Protein AF-A0A414TB40-F1 (afdb_monomer)

Mean predicted aligned error: 12.96 Å

Secondary structure (DSSP, 8-state):
-PPPPPPPPTTS--------GGG--S--SGGGG-HHHHHHHHHSPPPTT---TT---TTSPPPPHHHHHHHHHHHH---SHHHHHHS-HHHHHHHHHHHHHTT--HHHHHHHH---HHHHHH-

Organism: NCBI:txid165179

Foldseek 3Di:
DDDDDDDQDPVNDDDDDCADPPRHHPDPDPCCPDPVVVVCVVPPDDDPPDDDDPPDDPVLPADDLVRLQVLCCVQPVDRAQVSLVPDDPVSNLVSLVVNVVSVHQLVSCCHGNVDHSVVSVVD

Nearest PDB structures (foldseek):
  8ufq-assembly2_D  TM=3.716E-01  e=6.292E+00  Homo sapiens
  8ufq-assembly1_A  TM=3.931E-01  e=9.001E+00  Homo sapiens

Solvent-accessible surface area (backbone atoms only — not comparable to full-atom values): 7939 Å² total; per-residue (Å²): 133,82,88,74,84,82,79,80,58,93,82,75,68,75,91,77,75,92,55,37,79,94,73,35,78,74,60,91,50,83,67,57,74,34,67,65,56,47,51,45,70,73,69,53,80,78,64,92,83,65,81,53,87,94,61,69,69,76,87,68,63,66,58,50,73,67,57,52,50,50,51,47,26,72,77,67,70,39,91,47,28,70,60,46,60,71,45,56,70,66,61,50,49,54,53,52,52,53,42,47,75,50,53,46,50,52,70,58,48,22,70,56,38,63,48,56,47,72,58,63,70,76,107

Sequence (123 aa):
MARQSRQPSGTGIYHVMMRGINHQNIFEEHEDYSYNKLNDLVNIPLSDDVACLDIEDTSKGRPSDNQVMLLIKEKTGVMNSSAFQQLPKETKRSVLIELKGMRASFRQLERLTGIGKSMIFRM

Structure (mmCIF, N/CA/C/O backbone):
data_AF-A0A414TB40-F1
#
_entry.id   AF-A0A414TB40-F1
#
loop_
_atom_site.group_PDB
_atom_site.id
_atom_site.type_symbol
_atom_site.label_atom_id
_atom_site.label_alt_id
_atom_site.label_comp_id
_atom_site.label_asym_id
_atom_site.label_entity_id
_atom_site.label_seq_id
_atom_site.pdbx_PDB_ins_code
_atom_site.Cartn_x
_atom_site.Cartn_y
_atom_site.Cartn_z
_atom_site.occupancy
_atom_site.B_iso_or_equiv
_atom_site.auth_seq_id
_atom_site.auth_comp_id
_atom_site.auth_asym_id
_atom_site.auth_atom_id
_atom_site.pdbx_PDB_model_num
ATOM 1 N N . MET A 1 1 ? 18.818 6.210 1.756 1.00 51.25 1 MET A N 1
ATOM 2 C CA . MET A 1 1 ? 19.532 6.717 0.563 1.00 51.25 1 MET A CA 1
ATOM 3 C C . MET A 1 1 ? 18.620 6.594 -0.646 1.00 51.25 1 MET A C 1
ATOM 5 O O . MET A 1 1 ? 17.926 5.588 -0.750 1.00 51.25 1 MET A O 1
ATOM 9 N N . ALA A 1 2 ? 18.576 7.610 -1.510 1.00 62.12 2 ALA A N 1
ATOM 10 C CA . ALA A 1 2 ? 17.813 7.546 -2.756 1.00 62.12 2 ALA A CA 1
ATOM 11 C C . ALA A 1 2 ? 18.437 6.506 -3.702 1.00 62.12 2 ALA A C 1
ATOM 13 O O . ALA A 1 2 ? 19.660 6.365 -3.741 1.00 62.12 2 ALA A O 1
ATOM 14 N N . ARG A 1 3 ? 17.610 5.761 -4.447 1.00 69.56 3 ARG A N 1
ATOM 15 C CA . ARG A 1 3 ? 18.116 4.854 -5.486 1.00 69.56 3 ARG A CA 1
ATOM 16 C C . ARG A 1 3 ? 18.786 5.686 -6.580 1.00 69.56 3 ARG A C 1
ATOM 18 O O . ARG A 1 3 ? 18.148 6.567 -7.144 1.00 69.56 3 ARG A O 1
ATOM 25 N N . GLN A 1 4 ? 20.046 5.386 -6.879 1.00 79.88 4 GLN A N 1
ATOM 26 C CA . GLN A 1 4 ? 20.722 5.892 -8.071 1.00 79.88 4 GLN A CA 1
ATOM 27 C C . GLN A 1 4 ? 20.527 4.923 -9.239 1.00 79.88 4 GLN A C 1
ATOM 29 O O . GLN A 1 4 ? 20.297 3.726 -9.032 1.00 79.88 4 GLN A O 1
ATOM 34 N N . SER A 1 5 ? 20.607 5.453 -10.460 1.00 81.06 5 SER A N 1
ATOM 35 C CA . SER A 1 5 ? 20.584 4.633 -11.671 1.00 81.06 5 SER A CA 1
ATOM 36 C C . SER A 1 5 ? 21.746 3.637 -11.666 1.00 81.06 5 SER A C 1
ATOM 38 O O . SER A 1 5 ? 22.835 3.940 -11.171 1.00 81.06 5 SER A O 1
ATOM 40 N N . ARG A 1 6 ? 21.518 2.439 -12.209 1.00 81.38 6 ARG A N 1
ATOM 41 C CA . ARG A 1 6 ? 22.581 1.442 -12.367 1.00 81.38 6 ARG A CA 1
ATOM 42 C C . ARG A 1 6 ? 23.526 1.895 -13.478 1.00 81.38 6 ARG A C 1
ATOM 44 O O . ARG A 1 6 ? 23.069 2.309 -14.538 1.00 81.38 6 ARG A O 1
ATOM 51 N N . GLN A 1 7 ? 24.828 1.786 -13.233 1.00 82.44 7 GLN A N 1
ATOM 52 C CA . GLN A 1 7 ? 25.837 2.026 -14.262 1.00 82.44 7 GLN A CA 1
ATOM 53 C C . GLN A 1 7 ? 25.820 0.865 -15.271 1.00 82.44 7 GLN A C 1
ATOM 55 O O . GLN A 1 7 ? 25.754 -0.293 -14.841 1.00 82.44 7 GLN A O 1
ATOM 60 N N . PRO A 1 8 ? 25.847 1.140 -16.586 1.00 78.12 8 PRO A N 1
ATOM 61 C CA . PRO A 1 8 ? 25.925 0.093 -17.597 1.00 78.12 8 PRO A CA 1
ATOM 62 C C . PRO A 1 8 ? 27.259 -0.658 -17.496 1.00 78.12 8 PRO A C 1
ATOM 64 O O . PRO A 1 8 ? 28.280 -0.098 -17.093 1.00 78.12 8 PRO A O 1
ATOM 67 N N . SER A 1 9 ? 27.253 -1.941 -17.859 1.00 82.50 9 SER A N 1
ATOM 68 C CA . SER A 1 9 ? 28.474 -2.750 -17.877 1.00 82.50 9 SER A CA 1
ATOM 69 C C . SER A 1 9 ? 29.395 -2.300 -19.011 1.00 82.50 9 SER A C 1
ATOM 71 O O . SER A 1 9 ? 28.966 -2.232 -20.162 1.00 82.50 9 SER A O 1
ATOM 73 N N . GLY A 1 10 ? 30.676 -2.065 -18.708 1.00 83.69 10 GLY A N 1
ATOM 74 C CA . GLY A 1 10 ? 31.684 -1.701 -19.711 1.00 83.69 10 GLY A CA 1
ATOM 75 C C . GLY A 1 10 ? 31.972 -2.803 -20.739 1.00 83.69 10 GLY A C 1
ATOM 76 O O . GLY A 1 10 ? 32.513 -2.514 -21.799 1.00 83.69 10 GLY A O 1
ATOM 77 N N . THR A 1 11 ? 31.591 -4.054 -20.455 1.00 84.44 11 THR A N 1
ATOM 78 C CA . THR A 1 11 ? 31.753 -5.187 -21.384 1.00 84.44 11 THR A CA 1
ATOM 79 C C . THR A 1 11 ? 30.556 -5.385 -22.313 1.00 84.44 11 THR A C 1
ATOM 81 O O . THR A 1 11 ? 30.619 -6.220 -23.208 1.00 84.44 11 THR A O 1
ATOM 84 N N . GLY A 1 12 ? 29.436 -4.690 -22.078 1.00 74.38 12 GLY A N 1
ATOM 85 C CA . GLY A 1 12 ? 28.172 -4.937 -22.781 1.00 74.38 12 GLY A CA 1
ATOM 86 C C . GLY A 1 12 ? 27.481 -6.260 -22.415 1.00 74.38 12 GLY A C 1
ATOM 87 O O . GLY A 1 12 ? 26.389 -6.528 -22.908 1.00 74.38 12 GLY A O 1
ATOM 88 N N . ILE A 1 13 ? 28.074 -7.076 -21.533 1.00 69.94 13 ILE A N 1
ATOM 89 C CA . ILE A 1 13 ? 27.477 -8.322 -21.038 1.00 69.94 13 ILE A CA 1
ATOM 90 C C . ILE A 1 13 ? 26.601 -7.996 -19.826 1.00 69.94 13 ILE A C 1
ATOM 92 O O . ILE A 1 13 ? 27.076 -7.439 -18.833 1.00 69.94 13 ILE A O 1
ATOM 96 N N . TYR A 1 14 ? 25.324 -8.370 -19.902 1.00 70.62 14 TYR A N 1
ATOM 97 C CA . TYR A 1 14 ? 24.345 -8.193 -18.833 1.00 70.62 14 TYR A CA 1
ATOM 98 C C . TYR A 1 14 ? 23.998 -9.546 -18.211 1.00 70.62 14 TYR A C 1
ATOM 100 O O . TYR A 1 14 ? 23.645 -10.491 -18.913 1.00 70.62 14 TYR A O 1
ATOM 108 N N . HIS A 1 15 ? 24.046 -9.638 -16.880 1.00 63.91 15 HIS A N 1
ATOM 109 C CA . HIS A 1 15 ? 23.499 -10.790 -16.166 1.00 63.91 15 HIS A CA 1
ATOM 110 C C . HIS A 1 15 ? 21.975 -10.667 -16.107 1.00 63.91 15 HIS A C 1
ATOM 112 O O . HIS A 1 15 ? 21.426 -9.971 -15.250 1.00 63.91 15 HIS A O 1
ATOM 118 N N . VAL A 1 16 ? 21.290 -11.335 -17.031 1.00 68.31 16 VAL A N 1
ATOM 119 C CA . VAL A 1 16 ? 19.837 -11.499 -16.976 1.00 68.31 16 VAL A CA 1
ATOM 120 C C . VAL A 1 16 ? 19.540 -12.676 -16.055 1.00 68.31 16 VAL A C 1
ATOM 122 O O . VAL A 1 16 ? 19.946 -13.806 -16.313 1.00 68.31 16 VAL A O 1
ATOM 125 N N . MET A 1 17 ? 18.861 -12.412 -14.941 1.00 67.00 17 MET A N 1
ATOM 126 C CA . MET A 1 17 ? 18.352 -13.482 -14.089 1.00 67.00 17 MET A CA 1
ATOM 127 C C . MET A 1 17 ? 17.068 -14.013 -14.721 1.00 67.00 17 MET A C 1
ATOM 129 O O . MET A 1 17 ? 16.063 -13.308 -14.740 1.00 67.00 17 MET A O 1
ATOM 133 N N . MET A 1 18 ? 17.089 -15.255 -15.194 1.00 67.75 18 MET A N 1
ATOM 134 C CA . MET A 1 18 ? 15.919 -15.944 -15.751 1.00 67.75 18 MET A CA 1
ATOM 135 C C . MET A 1 18 ? 15.013 -16.468 -14.622 1.00 67.75 18 MET A C 1
ATOM 137 O O . MET A 1 18 ? 14.801 -17.668 -14.492 1.00 67.75 18 MET A O 1
ATOM 141 N N . ARG A 1 19 ? 14.552 -15.580 -13.730 1.00 75.50 19 ARG A N 1
ATOM 142 C CA . ARG A 1 19 ? 13.662 -15.926 -12.607 1.00 75.50 19 ARG A CA 1
ATOM 143 C C . ARG A 1 19 ? 12.621 -14.840 -12.372 1.00 75.50 19 ARG A C 1
ATOM 145 O O . ARG A 1 19 ? 12.956 -13.654 -12.362 1.00 75.50 19 ARG A O 1
ATOM 152 N N . GLY A 1 20 ? 11.381 -15.258 -12.156 1.00 73.75 20 GLY A N 1
ATOM 153 C CA . GLY A 1 20 ? 10.249 -14.381 -11.909 1.00 73.75 20 GLY A CA 1
ATOM 154 C C . GLY A 1 20 ? 10.258 -13.816 -10.494 1.00 73.75 20 GLY A C 1
ATOM 155 O O . GLY A 1 20 ? 11.161 -14.066 -9.680 1.00 73.75 20 GLY A O 1
ATOM 156 N N . ILE A 1 21 ? 9.214 -13.051 -10.179 1.00 77.00 21 ILE A N 1
ATOM 157 C CA . ILE A 1 21 ? 8.966 -12.594 -8.813 1.00 77.00 21 ILE A CA 1
ATOM 158 C C . ILE A 1 21 ? 8.903 -13.804 -7.866 1.00 77.00 21 ILE A C 1
ATOM 160 O O . ILE A 1 21 ? 8.402 -14.865 -8.224 1.00 77.00 21 ILE A O 1
ATOM 164 N N . ASN A 1 22 ? 9.472 -13.676 -6.664 1.00 78.50 22 ASN A N 1
ATOM 165 C CA . ASN A 1 22 ? 9.527 -14.761 -5.673 1.00 78.50 22 ASN A CA 1
ATOM 166 C C . ASN A 1 22 ? 10.172 -16.073 -6.170 1.00 78.50 22 ASN A C 1
ATOM 168 O O . ASN A 1 22 ? 9.815 -17.138 -5.683 1.00 78.50 22 ASN A O 1
ATOM 172 N N . HIS A 1 23 ? 11.141 -16.003 -7.095 1.00 79.06 23 HIS A N 1
ATOM 173 C CA . HIS A 1 23 ? 11.821 -17.179 -7.666 1.00 79.06 23 HIS A CA 1
ATOM 174 C C . HIS A 1 23 ? 10.906 -18.122 -8.465 1.00 79.06 23 HIS A C 1
ATOM 176 O O . HIS A 1 23 ? 11.246 -19.287 -8.647 1.00 79.06 23 HIS A O 1
ATOM 182 N N . GLN A 1 24 ? 9.766 -17.635 -8.951 1.00 79.19 24 GLN A N 1
ATOM 183 C CA . GLN A 1 24 ? 8.892 -18.426 -9.814 1.00 79.19 24 GLN A CA 1
ATOM 184 C C . GLN A 1 24 ? 9.531 -18.635 -11.194 1.00 79.19 24 GLN A C 1
ATOM 186 O O . GLN A 1 24 ? 10.308 -17.793 -11.662 1.00 79.19 24 GLN A O 1
ATOM 191 N N . ASN A 1 25 ? 9.208 -19.756 -11.838 1.00 80.75 25 ASN A N 1
ATOM 192 C CA . ASN A 1 25 ? 9.586 -19.986 -13.229 1.00 80.75 25 ASN A CA 1
ATOM 193 C C . ASN A 1 25 ? 8.843 -18.976 -14.112 1.00 80.75 25 ASN A C 1
ATOM 195 O O . ASN A 1 25 ? 7.653 -18.755 -13.927 1.00 80.75 25 ASN A O 1
ATOM 199 N N . ILE A 1 26 ? 9.567 -18.323 -15.024 1.00 80.00 26 ILE A N 1
ATOM 200 C CA . ILE A 1 26 ? 8.971 -17.392 -16.001 1.00 80.00 26 ILE A CA 1
ATOM 201 C C . ILE A 1 26 ? 8.446 -18.160 -17.217 1.00 80.00 26 ILE A C 1
ATOM 203 O O . ILE A 1 26 ? 7.456 -17.766 -17.818 1.00 80.00 26 ILE A O 1
ATOM 207 N N . PHE A 1 27 ? 9.141 -19.236 -17.573 1.00 83.81 27 PHE A N 1
ATOM 208 C CA . PHE A 1 27 ? 8.874 -20.063 -18.738 1.00 83.81 27 PHE A CA 1
ATOM 209 C C . PHE A 1 27 ? 8.415 -21.424 -18.233 1.00 83.81 27 PHE A C 1
ATOM 211 O O . PHE A 1 27 ? 9.142 -22.068 -17.468 1.00 83.81 27 PHE A O 1
ATOM 218 N N . GLU A 1 28 ? 7.197 -21.811 -18.592 1.00 81.69 28 GLU A N 1
ATOM 219 C CA . GLU A 1 28 ? 6.603 -23.082 -18.169 1.00 81.69 28 GLU A CA 1
ATOM 220 C C . GLU A 1 28 ? 6.762 -24.142 -19.261 1.00 81.69 28 GLU A C 1
ATOM 222 O O . GLU A 1 28 ? 6.919 -25.326 -18.957 1.00 81.69 28 GLU A O 1
ATOM 227 N N . GLU A 1 29 ? 6.823 -23.712 -20.523 1.00 84.31 29 GLU A N 1
ATOM 228 C CA . GLU A 1 29 ? 6.928 -24.579 -21.689 1.00 84.31 29 GLU A CA 1
ATOM 229 C C . GLU A 1 29 ? 8.247 -24.358 -22.440 1.00 84.31 29 GLU A C 1
ATOM 231 O O . GLU A 1 29 ? 8.834 -23.274 -22.448 1.00 84.31 29 GLU A O 1
ATOM 236 N N . HIS A 1 30 ? 8.734 -25.396 -23.129 1.00 81.50 30 HIS A N 1
ATOM 237 C CA . HIS A 1 30 ? 9.996 -25.304 -23.872 1.00 81.50 30 HIS A CA 1
ATOM 238 C C . HIS A 1 30 ? 9.931 -24.266 -25.013 1.00 81.50 30 HIS A C 1
ATOM 240 O O . HIS A 1 30 ? 10.939 -23.647 -25.363 1.00 81.50 30 HIS A O 1
ATOM 246 N N . GLU A 1 31 ? 8.741 -24.044 -25.565 1.00 79.56 31 GLU A N 1
ATOM 247 C CA . GLU A 1 31 ? 8.474 -23.098 -26.652 1.00 79.56 31 GLU A CA 1
ATOM 248 C C . GLU A 1 31 ? 8.557 -21.632 -26.205 1.00 79.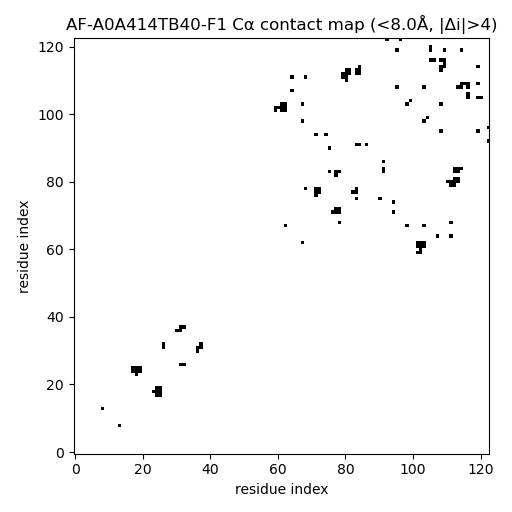56 31 GLU A C 1
ATOM 250 O O . GLU A 1 31 ? 8.815 -20.749 -27.030 1.00 79.56 31 GLU A O 1
ATOM 255 N N . ASP A 1 32 ? 8.425 -21.366 -24.903 1.00 78.44 32 ASP A N 1
ATOM 256 C CA . ASP A 1 32 ? 8.526 -20.019 -24.335 1.00 78.44 32 ASP A CA 1
ATOM 257 C C . ASP A 1 32 ? 9.944 -19.440 -24.429 1.00 78.44 32 ASP A C 1
ATOM 259 O O . ASP A 1 32 ? 10.130 -18.225 -24.457 1.00 78.44 32 ASP A O 1
ATOM 263 N N . TYR A 1 33 ? 10.951 -20.309 -24.548 1.00 78.19 33 TYR A N 1
ATOM 264 C CA . TYR A 1 33 ? 12.344 -19.915 -24.762 1.00 78.19 33 TYR A CA 1
ATOM 265 C C . TYR A 1 33 ? 12.637 -19.504 -26.213 1.00 78.19 33 TYR A C 1
ATOM 267 O O . TYR A 1 33 ? 13.755 -19.077 -26.515 1.00 78.19 33 TYR A O 1
ATOM 275 N N . SER A 1 34 ? 11.680 -19.662 -27.135 1.00 84.38 34 SER A N 1
ATOM 276 C CA . SER A 1 34 ? 11.900 -19.332 -28.541 1.00 84.38 34 SER A CA 1
ATOM 277 C C . SER A 1 34 ? 12.031 -17.821 -28.748 1.00 84.38 34 SER A C 1
ATOM 279 O O . SER A 1 34 ? 11.243 -17.020 -28.242 1.00 84.38 34 SER A O 1
ATOM 281 N N . TYR A 1 35 ? 13.030 -17.425 -29.543 1.00 79.12 35 TYR A N 1
ATOM 282 C CA . TYR A 1 35 ? 13.294 -16.018 -29.853 1.00 79.12 35 TYR A CA 1
ATOM 283 C C . TYR A 1 35 ? 12.065 -15.313 -30.436 1.00 79.12 35 TYR A C 1
ATOM 285 O O . TYR A 1 35 ? 11.787 -14.176 -30.075 1.00 79.12 35 TYR A O 1
ATOM 293 N N . ASN A 1 36 ? 11.305 -16.005 -31.289 1.00 80.94 36 ASN A N 1
ATOM 294 C CA . ASN A 1 36 ? 10.122 -15.442 -31.932 1.00 80.94 36 ASN A CA 1
ATOM 295 C C . ASN A 1 36 ? 9.040 -15.097 -30.899 1.00 80.94 36 ASN A C 1
ATOM 297 O O . ASN A 1 36 ? 8.582 -13.962 -30.867 1.00 80.94 36 ASN A O 1
ATOM 301 N N . LYS A 1 37 ? 8.720 -16.022 -29.981 1.00 78.12 37 LYS A N 1
ATOM 302 C CA . LYS A 1 37 ? 7.705 -15.800 -28.939 1.00 78.12 37 LYS A CA 1
ATOM 303 C C . LYS A 1 37 ? 8.128 -14.693 -27.966 1.00 78.12 37 LYS A C 1
ATOM 305 O O . LYS A 1 37 ? 7.306 -13.870 -27.576 1.00 78.12 37 LYS A O 1
ATOM 310 N N . LEU A 1 38 ? 9.419 -14.604 -27.632 1.00 78.88 38 LEU A N 1
ATOM 311 C CA . LEU A 1 38 ? 9.958 -13.496 -26.833 1.00 78.88 38 LEU A CA 1
ATOM 312 C C . LEU A 1 38 ? 9.896 -12.153 -27.570 1.00 78.88 38 LEU A C 1
ATOM 314 O O . LEU A 1 38 ? 9.548 -11.137 -26.972 1.00 78.88 38 LEU A O 1
ATOM 318 N N . ASN A 1 39 ? 10.237 -12.139 -28.857 1.00 83.19 39 ASN A N 1
ATOM 319 C CA . ASN A 1 39 ? 10.188 -10.939 -29.682 1.00 83.19 39 ASN A CA 1
ATOM 320 C 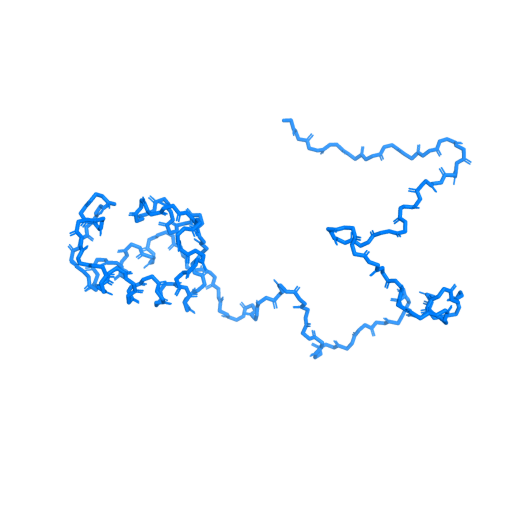C . ASN A 1 39 ? 8.752 -10.418 -29.819 1.00 83.19 39 ASN A C 1
ATOM 322 O O . ASN A 1 39 ? 8.529 -9.209 -29.751 1.00 83.19 39 ASN A O 1
ATOM 326 N N . ASP A 1 40 ? 7.789 -11.325 -29.940 1.00 85.19 40 ASP A N 1
A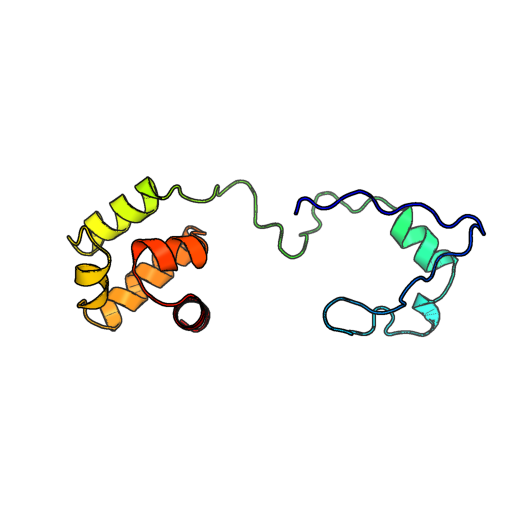TOM 327 C CA . ASP A 1 40 ? 6.365 -11.014 -29.984 1.00 85.19 40 ASP A CA 1
ATOM 328 C C . ASP A 1 40 ? 5.891 -10.400 -28.657 1.00 85.19 40 ASP A C 1
ATOM 330 O O . ASP A 1 40 ? 5.294 -9.327 -28.661 1.00 85.19 40 ASP A O 1
ATOM 334 N N . LEU A 1 41 ? 6.253 -10.988 -27.510 1.00 79.81 41 LEU A N 1
ATOM 335 C CA . LEU A 1 41 ? 5.918 -10.444 -26.183 1.00 79.81 41 LEU A CA 1
ATOM 336 C C . LEU A 1 41 ? 6.464 -9.027 -25.932 1.00 79.81 41 LEU A C 1
ATOM 338 O O . LEU A 1 41 ? 5.880 -8.276 -25.154 1.00 79.81 41 LEU A O 1
ATOM 342 N N . VAL A 1 42 ? 7.596 -8.665 -26.545 1.00 82.12 42 VAL A N 1
ATOM 343 C CA . VAL A 1 42 ? 8.229 -7.347 -26.361 1.00 82.12 42 VAL A CA 1
ATOM 344 C C . VAL A 1 42 ? 7.643 -6.292 -27.295 1.00 82.12 42 VAL A C 1
ATOM 346 O O . VAL A 1 42 ? 7.533 -5.130 -26.905 1.00 82.12 42 VAL A O 1
ATOM 349 N N . ASN A 1 43 ? 7.306 -6.671 -28.529 1.00 85.31 43 ASN A N 1
ATOM 350 C CA . ASN A 1 43 ? 6.980 -5.710 -29.584 1.00 85.31 43 ASN A CA 1
ATOM 351 C C . ASN A 1 43 ? 5.489 -5.637 -29.919 1.00 85.31 43 ASN A C 1
ATOM 353 O O . ASN A 1 43 ? 5.072 -4.674 -30.564 1.00 85.31 43 ASN A O 1
ATOM 357 N N . ILE A 1 44 ? 4.686 -6.622 -29.511 1.00 86.50 44 ILE A N 1
ATOM 358 C CA . ILE A 1 44 ? 3.244 -6.596 -29.742 1.00 86.50 44 ILE A CA 1
ATOM 359 C C . ILE A 1 44 ? 2.587 -5.790 -28.615 1.00 86.50 44 ILE A C 1
ATOM 361 O O . ILE A 1 44 ? 2.677 -6.182 -27.449 1.00 86.50 44 ILE A O 1
ATOM 365 N N . PRO A 1 45 ? 1.924 -4.662 -28.928 1.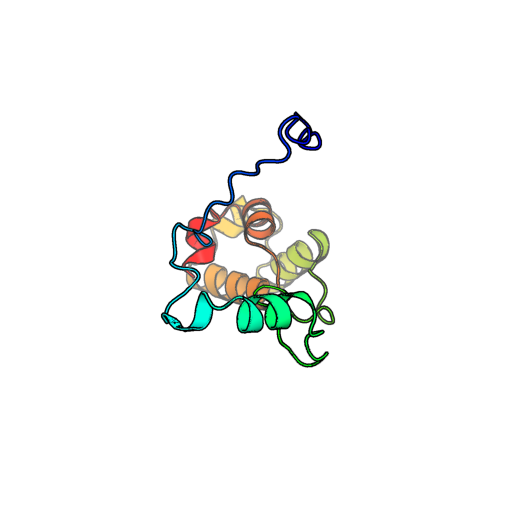00 81.38 45 PRO A N 1
ATOM 366 C CA . PRO A 1 45 ? 1.184 -3.914 -27.925 1.00 81.38 45 PRO A CA 1
ATOM 367 C C . PRO A 1 45 ? 0.038 -4.771 -27.377 1.00 81.38 45 PRO A C 1
ATOM 369 O O . PRO A 1 45 ? -0.691 -5.417 -28.131 1.00 81.38 45 PRO A O 1
ATOM 372 N N . LEU A 1 46 ? -0.115 -4.764 -26.053 1.00 81.44 46 LEU A N 1
ATOM 373 C CA . LEU A 1 46 ? -1.275 -5.350 -25.384 1.00 81.44 46 LEU A CA 1
ATOM 374 C C . LEU A 1 46 ? -2.537 -4.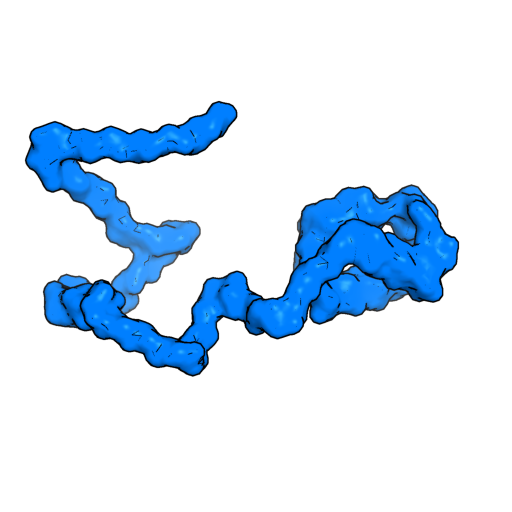574 -25.780 1.00 81.44 46 LEU A C 1
ATOM 376 O O . LEU A 1 46 ? -2.471 -3.369 -26.025 1.00 81.44 46 LEU A O 1
ATOM 380 N N . SER A 1 47 ? -3.678 -5.256 -25.841 1.00 81.56 47 SER A N 1
ATOM 381 C CA . SER A 1 47 ? -4.955 -4.590 -26.078 1.00 81.56 47 SER A CA 1
ATOM 382 C C . SER A 1 47 ? -5.395 -3.782 -24.850 1.00 81.56 47 SER A C 1
ATOM 384 O O . SER A 1 47 ? -5.041 -4.101 -23.713 1.00 81.56 47 SER A O 1
ATOM 386 N N . ASP A 1 48 ? -6.169 -2.719 -25.074 1.00 75.62 48 ASP A N 1
ATOM 387 C CA . ASP A 1 48 ? -6.581 -1.781 -24.016 1.00 75.62 48 ASP A CA 1
ATOM 388 C C . ASP A 1 48 ? -7.541 -2.398 -22.980 1.00 75.62 48 ASP A C 1
ATOM 390 O O . ASP A 1 48 ? -7.755 -1.838 -21.906 1.00 75.62 48 ASP A O 1
ATOM 394 N N . ASP A 1 49 ? -8.131 -3.552 -23.290 1.00 77.62 49 ASP A N 1
ATOM 395 C CA . ASP A 1 49 ? -9.016 -4.325 -22.418 1.00 77.62 49 ASP A CA 1
ATOM 396 C C . ASP A 1 49 ? -8.271 -5.335 -21.526 1.00 77.62 49 ASP A C 1
ATOM 398 O O . ASP A 1 49 ? -8.892 -5.977 -20.673 1.00 77.62 49 ASP A O 1
ATOM 402 N N . VAL A 1 50 ? -6.944 -5.468 -21.666 1.00 76.50 50 VAL A N 1
ATOM 403 C CA . VAL A 1 50 ? -6.148 -6.337 -20.792 1.00 76.50 50 VAL A CA 1
ATOM 404 C C . VAL A 1 50 ? -6.125 -5.768 -19.376 1.00 76.50 50 VAL A C 1
ATOM 406 O O . VAL A 1 50 ? -5.537 -4.723 -19.095 1.00 76.50 50 VAL A O 1
ATOM 409 N N . ALA A 1 51 ? -6.722 -6.507 -18.442 1.00 66.69 51 ALA A N 1
ATOM 410 C CA . ALA A 1 51 ? -6.600 -6.222 -17.022 1.00 66.69 51 ALA A CA 1
ATOM 411 C C . ALA A 1 51 ? -5.165 -6.507 -16.554 1.00 66.69 51 ALA A C 1
ATOM 413 O O . ALA A 1 51 ? -4.734 -7.658 -16.468 1.00 66.69 51 ALA A O 1
ATOM 414 N N . CYS A 1 52 ? -4.416 -5.459 -16.223 1.00 70.75 52 CYS A N 1
ATOM 415 C CA . CYS A 1 52 ? -3.104 -5.619 -15.612 1.00 70.75 52 CYS A CA 1
ATOM 416 C C . CYS A 1 52 ? -3.244 -6.110 -14.163 1.00 70.75 52 CYS A C 1
ATOM 418 O O . CYS A 1 52 ? -4.013 -5.557 -13.372 1.00 70.75 52 CYS A O 1
ATOM 420 N N . LEU A 1 53 ? -2.444 -7.113 -13.794 1.00 60.53 53 LEU A N 1
ATOM 421 C CA . LEU A 1 53 ? -2.271 -7.526 -12.400 1.00 60.53 53 LEU A CA 1
ATOM 422 C C . LEU A 1 53 ? -1.865 -6.308 -11.556 1.00 60.53 53 LEU A C 1
ATOM 424 O O . LEU A 1 53 ? -0.966 -5.556 -11.930 1.00 60.53 53 LEU A O 1
ATOM 428 N N . ASP A 1 54 ? -2.563 -6.103 -10.440 1.00 55.31 54 ASP A N 1
ATOM 429 C CA . ASP A 1 54 ? -2.365 -4.996 -9.493 1.00 55.31 54 ASP A CA 1
ATOM 430 C C . ASP A 1 54 ? -2.645 -3.572 -10.025 1.00 55.31 54 ASP A C 1
ATOM 432 O O . ASP A 1 54 ? -2.460 -2.599 -9.286 1.00 55.31 54 ASP A O 1
ATOM 436 N N . ILE A 1 55 ? -3.149 -3.412 -11.257 1.00 60.00 55 ILE A N 1
ATOM 437 C CA . ILE A 1 55 ? -3.709 -2.135 -11.728 1.00 60.00 55 ILE A CA 1
ATOM 438 C C . ILE A 1 55 ? -5.216 -2.177 -11.523 1.00 60.00 55 ILE A C 1
ATOM 440 O O . ILE A 1 55 ? -6.023 -2.571 -12.358 1.00 60.00 55 ILE A O 1
ATOM 444 N N . GLU A 1 56 ? -5.576 -1.781 -10.321 1.00 61.75 56 GLU A N 1
ATOM 445 C CA . GLU A 1 56 ? -6.936 -1.652 -9.854 1.00 61.75 56 GLU A CA 1
ATOM 446 C C . GLU A 1 56 ? -7.655 -0.481 -10.573 1.00 61.75 56 GLU A C 1
ATOM 448 O O . GLU A 1 56 ? -7.187 0.651 -10.499 1.00 61.75 56 GLU A O 1
ATOM 453 N N . ASP A 1 57 ? -8.797 -0.751 -11.23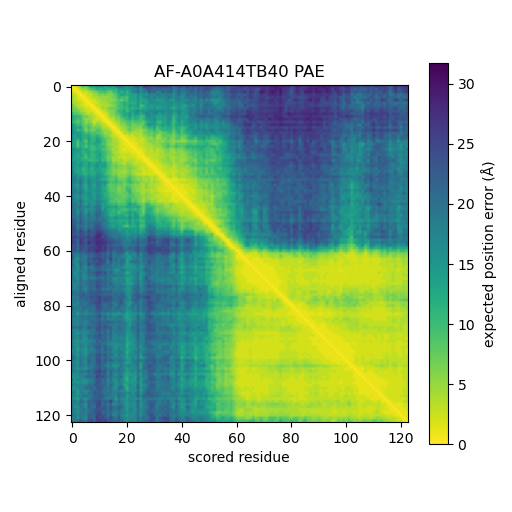6 1.00 58.09 57 ASP A N 1
ATOM 454 C CA . ASP A 1 57 ? -9.651 0.190 -12.010 1.00 58.09 57 ASP A CA 1
ATOM 455 C C . ASP A 1 57 ? -9.559 1.655 -11.532 1.00 58.09 57 ASP A C 1
ATOM 457 O O . ASP A 1 57 ? -10.105 2.012 -10.488 1.00 58.09 57 ASP A O 1
ATOM 461 N N . THR A 1 58 ? -8.836 2.514 -12.253 1.00 55.16 58 THR A N 1
ATOM 462 C CA . THR A 1 58 ? -8.443 3.860 -11.785 1.00 55.16 58 THR A CA 1
ATOM 463 C C . THR A 1 58 ? -9.622 4.796 -11.500 1.00 55.16 58 THR A C 1
ATOM 465 O O . THR A 1 58 ? -9.441 5.823 -10.842 1.00 55.16 58 THR A O 1
ATOM 468 N N . SER A 1 59 ? -10.835 4.428 -11.929 1.00 60.47 59 SER A N 1
ATOM 469 C CA . SER A 1 59 ? -12.077 5.168 -11.684 1.00 60.47 59 SER A CA 1
ATOM 470 C C . SER A 1 59 ? -12.411 5.331 -10.194 1.00 60.47 59 SER A C 1
ATOM 472 O O . SER A 1 59 ? -12.949 6.361 -9.784 1.00 60.47 59 SER A O 1
ATOM 474 N N . LYS A 1 60 ? -12.053 4.352 -9.351 1.00 62.47 60 LYS A N 1
ATOM 475 C CA . LYS A 1 60 ? -12.238 4.417 -7.892 1.00 62.47 60 LYS A CA 1
ATOM 476 C C . LYS A 1 60 ? -10.927 4.818 -7.230 1.00 62.47 60 LYS A C 1
ATOM 478 O O . LYS A 1 60 ? -10.123 3.968 -6.838 1.00 62.47 60 LYS A O 1
ATOM 483 N N . GLY A 1 61 ? -10.721 6.130 -7.139 1.00 72.00 61 GLY A N 1
ATOM 484 C CA . GLY A 1 61 ? -9.583 6.732 -6.457 1.00 72.00 61 GLY A CA 1
ATOM 485 C C . GLY A 1 61 ? -9.490 6.296 -4.993 1.00 72.00 61 GLY A C 1
ATOM 486 O O . GLY A 1 61 ? -10.490 6.057 -4.317 1.00 72.00 61 GLY A O 1
ATOM 487 N N . ARG A 1 62 ? -8.260 6.190 -4.498 1.00 82.81 62 ARG A N 1
ATOM 488 C CA . ARG A 1 62 ? -7.986 5.804 -3.118 1.00 82.81 62 ARG A CA 1
ATOM 489 C C . ARG A 1 62 ? -8.438 6.897 -2.134 1.00 82.81 62 ARG A C 1
ATOM 491 O O . ARG A 1 62 ? -8.082 8.058 -2.340 1.00 82.81 62 ARG A O 1
ATOM 498 N N . PRO A 1 63 ? -9.117 6.552 -1.026 1.00 88.94 63 PRO A N 1
ATOM 499 C CA . PRO A 1 63 ? -9.580 7.536 -0.065 1.00 88.94 63 PRO A CA 1
ATOM 500 C C . PRO A 1 63 ? -8.412 8.188 0.678 1.00 88.94 63 PRO A C 1
ATOM 502 O O . PRO A 1 63 ? -7.435 7.537 1.062 1.00 88.94 63 PRO A O 1
ATOM 505 N N . SER A 1 64 ? -8.538 9.486 0.924 1.00 91.44 64 SER A N 1
ATOM 506 C CA . SER A 1 64 ? -7.648 10.243 1.806 1.00 91.44 64 SER A CA 1
ATOM 507 C C . SER A 1 64 ? -7.818 9.827 3.272 1.00 91.44 64 SER A C 1
ATOM 509 O O . SER A 1 64 ? -8.854 9.289 3.664 1.00 91.44 64 SER A O 1
ATOM 511 N N . ASP A 1 65 ? -6.820 10.121 4.111 1.00 90.00 65 ASP A N 1
ATOM 512 C CA . ASP A 1 65 ? -6.885 9.853 5.557 1.00 90.00 65 ASP A CA 1
ATOM 513 C C . ASP A 1 65 ? -8.130 10.492 6.198 1.00 90.00 65 ASP A C 1
ATOM 515 O O . ASP A 1 65 ? -8.787 9.862 7.023 1.00 90.00 65 ASP A O 1
ATOM 519 N N . ASN A 1 66 ? -8.523 11.689 5.747 1.00 91.19 66 ASN A N 1
ATOM 520 C CA . ASN A 1 66 ? -9.722 12.381 6.227 1.00 91.19 66 ASN A CA 1
ATOM 521 C C . ASN A 1 66 ? -11.018 11.644 5.868 1.00 91.19 66 ASN A C 1
ATOM 523 O O . ASN A 1 66 ? -11.912 11.552 6.704 1.00 91.19 66 ASN A O 1
ATOM 527 N N . GLN A 1 67 ? -11.119 11.098 4.654 1.00 91.44 67 GLN A N 1
ATOM 528 C CA . GLN A 1 67 ? -12.290 10.320 4.231 1.00 91.44 67 GLN A CA 1
ATOM 529 C C . GLN A 1 67 ? -12.415 9.027 5.041 1.00 91.44 67 GLN A C 1
ATOM 531 O O . GLN A 1 67 ? -13.505 8.688 5.498 1.00 91.44 67 GLN A O 1
ATOM 536 N N . VAL A 1 68 ? -11.292 8.346 5.290 1.00 92.56 68 VAL A N 1
ATOM 537 C CA . VAL A 1 68 ? -11.267 7.152 6.147 1.00 92.56 68 VAL A CA 1
ATOM 538 C C . VAL A 1 68 ? -11.688 7.495 7.577 1.00 92.56 68 VAL A C 1
ATOM 540 O O . VAL A 1 68 ? -12.522 6.800 8.154 1.00 92.56 68 VAL A O 1
ATOM 543 N N . MET A 1 69 ? -11.160 8.583 8.141 1.00 91.19 69 MET A N 1
ATOM 544 C CA . MET A 1 69 ? -11.520 9.031 9.489 1.00 91.19 69 MET A CA 1
ATOM 545 C C . MET A 1 69 ? -12.991 9.429 9.607 1.00 91.19 69 MET A C 1
ATOM 547 O O . MET A 1 69 ? -13.624 9.106 10.611 1.00 9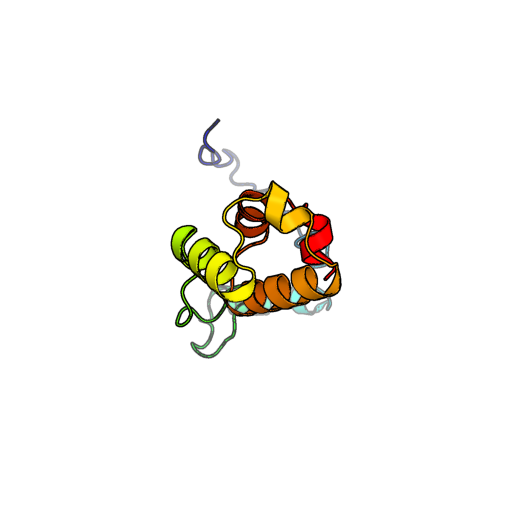1.19 69 MET A O 1
ATOM 551 N N . LEU A 1 70 ? -13.545 10.099 8.592 1.00 92.00 70 LEU A N 1
ATOM 552 C CA . LEU A 1 70 ? -14.954 10.482 8.570 1.00 92.00 70 LEU A CA 1
ATOM 553 C C . LEU A 1 70 ? -15.858 9.247 8.605 1.00 92.00 70 LEU A C 1
ATOM 555 O O . LEU A 1 70 ? -16.774 9.203 9.421 1.00 92.00 70 LEU A O 1
ATOM 559 N N . LEU A 1 71 ? -15.551 8.224 7.804 1.00 91.06 71 LEU A N 1
ATOM 560 C CA . LEU A 1 71 ? -16.334 6.988 7.775 1.00 91.06 71 LEU A CA 1
ATOM 561 C C . LEU A 1 71 ? -16.212 6.191 9.080 1.00 91.06 71 LEU A C 1
ATOM 563 O O . LEU A 1 71 ? -17.205 5.678 9.593 1.00 91.06 71 LEU A O 1
ATOM 567 N N . ILE A 1 72 ? -15.011 6.120 9.665 1.00 91.94 72 ILE A N 1
ATOM 568 C CA . ILE A 1 72 ? -14.820 5.503 10.986 1.00 91.94 72 ILE A CA 1
ATOM 569 C C . ILE A 1 72 ? -15.694 6.215 12.023 1.00 91.94 72 ILE A C 1
ATOM 571 O O . ILE A 1 72 ? -16.409 5.555 12.782 1.00 91.94 72 ILE A O 1
ATOM 575 N N . LYS A 1 73 ? -15.677 7.551 12.030 1.00 92.94 73 LYS A N 1
ATOM 576 C CA . LYS A 1 73 ? -16.481 8.361 12.946 1.00 92.94 73 LYS A CA 1
ATOM 577 C C . LYS A 1 73 ? -17.979 8.160 12.720 1.00 92.94 73 LYS A C 1
ATOM 579 O O . LYS A 1 73 ? -18.709 8.015 13.691 1.00 92.94 73 LYS A O 1
ATOM 584 N N . GLU A 1 74 ? -18.432 8.117 11.472 1.00 92.31 74 GLU A N 1
ATOM 585 C CA . GLU A 1 74 ? -19.839 7.904 11.117 1.00 92.31 74 GLU A CA 1
ATOM 586 C C . GLU A 1 74 ? -20.350 6.537 11.591 1.00 92.31 74 GLU A C 1
ATOM 588 O O . GLU A 1 74 ? -21.419 6.445 12.189 1.00 92.31 74 GLU A O 1
ATOM 593 N N . LYS A 1 75 ? -19.567 5.473 11.383 1.00 89.44 75 LYS A N 1
ATOM 594 C CA . LYS A 1 75 ? -19.991 4.097 11.684 1.00 89.44 75 LYS A CA 1
ATOM 595 C C . LYS A 1 75 ? -19.854 3.710 13.150 1.00 89.44 75 LYS A C 1
ATOM 597 O O . LYS A 1 75 ? -20.584 2.846 13.623 1.00 89.44 75 LYS A O 1
ATOM 602 N N . THR A 1 76 ? -18.882 4.284 13.854 1.00 90.62 76 THR A N 1
ATOM 603 C CA . THR A 1 76 ? -18.515 3.833 15.208 1.00 90.62 76 THR A CA 1
ATOM 604 C C . THR A 1 76 ? -18.590 4.923 16.268 1.00 90.62 76 THR A C 1
ATOM 606 O O . THR A 1 76 ? -18.524 4.617 17.454 1.00 90.62 76 THR A O 1
ATOM 609 N N . GLY A 1 77 ? -18.684 6.194 15.871 1.00 89.25 77 GLY A N 1
ATOM 610 C CA . GLY A 1 77 ? -18.609 7.341 16.775 1.00 89.25 77 GLY A CA 1
ATOM 611 C C . GLY A 1 77 ? -17.208 7.628 17.330 1.00 89.25 77 GLY A C 1
ATOM 612 O O . GLY A 1 77 ? -17.027 8.628 18.024 1.00 89.25 77 GLY A O 1
ATOM 613 N N . VAL A 1 78 ? -16.201 6.795 17.040 1.00 90.62 78 VAL A N 1
ATOM 614 C CA . VAL A 1 78 ? -14.856 6.955 17.609 1.00 90.62 78 VAL A CA 1
ATOM 615 C C . VAL A 1 78 ? -13.997 7.919 16.792 1.00 90.62 78 VAL A C 1
ATOM 617 O O . VAL A 1 78 ? -14.133 8.040 15.576 1.00 90.62 78 VAL A O 1
ATOM 620 N N . MET A 1 79 ? -13.082 8.610 17.475 1.00 85.38 79 MET A N 1
ATOM 621 C CA . MET A 1 79 ? -12.215 9.630 16.867 1.00 85.38 79 MET A CA 1
ATOM 622 C C . MET A 1 79 ? -10.720 9.317 16.944 1.00 85.38 79 MET A C 1
ATOM 624 O O . MET A 1 79 ? -9.910 10.057 16.392 1.00 85.38 79 MET A O 1
ATOM 628 N N . ASN A 1 80 ? -10.329 8.251 17.637 1.00 90.12 80 ASN A N 1
ATOM 629 C CA . ASN A 1 80 ? -8.928 7.888 17.800 1.00 90.12 80 ASN A CA 1
ATOM 630 C C . ASN A 1 80 ? -8.729 6.371 17.715 1.00 90.12 80 ASN A C 1
ATOM 632 O O . ASN A 1 80 ? -9.668 5.587 17.873 1.00 90.12 80 ASN A O 1
ATOM 636 N N . SER A 1 81 ? -7.485 5.973 17.460 1.00 88.19 81 SER A N 1
ATOM 637 C CA . SER A 1 81 ? -7.089 4.578 17.266 1.00 88.19 81 SER A CA 1
ATOM 638 C C . SER A 1 81 ? -7.319 3.718 18.511 1.00 88.19 81 SER A C 1
ATOM 640 O O . SER A 1 81 ? -7.796 2.595 18.393 1.00 88.19 81 SER A O 1
ATOM 642 N N . SER A 1 82 ? -7.048 4.247 19.707 1.00 90.88 82 SER A N 1
ATOM 643 C CA . SER A 1 82 ? -7.261 3.529 20.972 1.00 90.88 82 SER A CA 1
ATOM 644 C C . SER A 1 82 ? -8.736 3.165 21.179 1.00 90.88 82 SER A C 1
ATOM 646 O O . SER A 1 82 ? -9.071 2.005 21.419 1.00 90.88 82 SER A O 1
ATOM 648 N N . ALA A 1 83 ? -9.640 4.127 20.982 1.00 90.25 83 ALA A N 1
ATOM 649 C CA . ALA A 1 83 ? -11.080 3.908 21.061 1.00 90.25 83 ALA A CA 1
ATOM 650 C C . ALA A 1 83 ? -11.557 2.918 19.990 1.00 90.25 83 ALA A C 1
ATOM 652 O O . ALA A 1 83 ? -12.367 2.042 20.284 1.00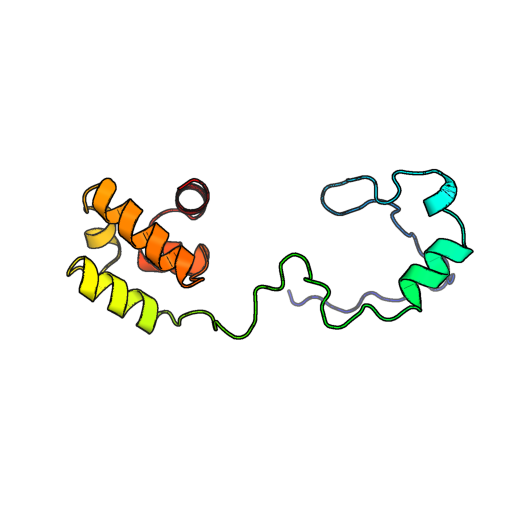 90.25 83 ALA A O 1
ATOM 653 N N . PHE A 1 84 ? -11.007 2.988 18.773 1.00 92.56 84 PHE A N 1
ATOM 654 C CA . PHE A 1 84 ? -11.306 2.008 17.729 1.00 92.56 84 PHE A CA 1
ATOM 655 C C . PHE A 1 84 ? -10.881 0.586 18.126 1.00 92.56 84 PHE A C 1
ATOM 657 O O . PHE A 1 84 ? -11.618 -0.369 17.891 1.00 92.56 84 PHE A O 1
ATOM 664 N N . GLN A 1 85 ? -9.715 0.416 18.759 1.00 90.69 85 GLN A N 1
ATOM 665 C CA . GLN A 1 85 ? -9.241 -0.898 19.207 1.00 90.69 85 GLN A CA 1
ATOM 666 C C . GLN A 1 85 ? -10.141 -1.522 20.281 1.00 90.69 85 GLN A C 1
ATOM 668 O O . GLN A 1 85 ? -10.301 -2.747 20.291 1.00 90.69 85 GLN A O 1
ATOM 673 N N . GLN A 1 86 ? -10.747 -0.701 21.143 1.00 91.19 86 GLN A N 1
ATOM 674 C CA . GLN A 1 86 ? -11.654 -1.150 22.205 1.00 91.19 86 GLN A CA 1
ATOM 675 C C . GLN A 1 86 ? -13.028 -1.602 21.693 1.00 91.19 86 GLN A C 1
ATOM 677 O O . GLN A 1 86 ? -13.770 -2.246 22.432 1.00 91.19 86 GLN A O 1
ATOM 682 N N . LEU A 1 87 ? -13.361 -1.330 20.427 1.00 90.50 87 LEU A N 1
ATOM 683 C CA . LEU A 1 87 ? -14.621 -1.774 19.837 1.00 90.50 87 LEU A CA 1
ATOM 684 C C . LEU A 1 87 ? -14.748 -3.309 19.809 1.00 90.50 87 LEU A C 1
ATOM 686 O O . LEU A 1 87 ? -13.736 -4.026 19.724 1.00 90.50 87 LEU A O 1
ATOM 690 N N . PRO A 1 88 ? -15.991 -3.831 19.788 1.00 92.75 88 PRO A N 1
ATOM 691 C CA . PRO A 1 88 ? -16.248 -5.251 19.597 1.00 92.75 88 PRO A CA 1
ATOM 692 C C . PRO A 1 88 ? -15.606 -5.780 18.313 1.00 92.75 88 PRO A C 1
ATOM 694 O O . PRO A 1 88 ? -15.496 -5.084 17.299 1.00 92.75 88 PRO A O 1
ATOM 697 N N . LYS A 1 89 ? -15.180 -7.046 18.347 1.00 89.56 89 LYS A N 1
ATOM 698 C CA . LYS A 1 89 ? -14.489 -7.697 17.224 1.00 89.56 89 LYS A CA 1
ATOM 699 C C . LYS A 1 89 ? -15.312 -7.660 15.930 1.00 89.56 89 LYS A C 1
ATOM 701 O O . LYS A 1 89 ? -14.745 -7.372 14.878 1.00 89.56 89 LYS A O 1
ATOM 706 N N . GLU A 1 90 ? -16.620 -7.884 16.027 1.00 90.69 90 GLU A N 1
ATOM 707 C CA . GLU A 1 90 ? -17.534 -7.868 14.877 1.00 90.69 90 GLU A CA 1
ATOM 708 C C . GLU A 1 90 ? -17.647 -6.477 14.250 1.00 90.69 90 GLU A C 1
ATOM 710 O O . GLU A 1 90 ? -17.491 -6.320 13.039 1.00 90.69 90 GLU A O 1
ATOM 715 N N . THR A 1 91 ? -17.796 -5.437 15.075 1.00 90.25 91 THR A N 1
ATOM 716 C CA . THR A 1 91 ? -17.860 -4.049 14.603 1.00 90.25 91 THR A CA 1
ATOM 717 C C . THR A 1 91 ? -16.561 -3.657 13.900 1.00 90.25 91 THR A C 1
ATOM 719 O O . THR A 1 91 ? -16.599 -3.165 12.773 1.00 90.25 91 THR A O 1
ATOM 722 N N . LYS A 1 92 ? -15.398 -3.976 14.490 1.00 90.94 92 LYS A N 1
ATOM 723 C CA . LYS A 1 92 ? -14.087 -3.734 13.858 1.00 90.94 92 LYS A CA 1
ATOM 724 C C . LYS A 1 92 ? -13.965 -4.428 12.506 1.00 90.94 92 LYS A C 1
ATOM 726 O O . LYS A 1 92 ? -13.477 -3.825 11.554 1.00 90.94 92 LYS A O 1
ATOM 731 N N . ARG A 1 93 ? -14.409 -5.686 12.415 1.00 91.25 93 ARG A N 1
ATOM 732 C CA . ARG A 1 93 ? -14.356 -6.461 11.172 1.00 91.25 93 ARG A CA 1
ATOM 733 C C . ARG A 1 93 ? -15.233 -5.845 10.089 1.00 91.25 93 ARG A C 1
ATOM 735 O O . ARG A 1 93 ? -14.739 -5.646 8.985 1.00 91.25 93 ARG A O 1
ATOM 742 N N . SER A 1 94 ? -16.478 -5.497 10.413 1.00 92.19 94 SER A N 1
ATOM 743 C CA . SER A 1 94 ? -17.404 -4.882 9.453 1.00 92.19 94 SER A CA 1
ATOM 744 C C . SER A 1 94 ? -16.849 -3.580 8.859 1.00 92.19 94 SER A C 1
ATOM 746 O O . SER A 1 94 ? -16.792 -3.434 7.640 1.00 92.19 94 SER A O 1
ATOM 748 N N . VAL A 1 95 ? -16.319 -2.690 9.706 1.00 92.62 95 VAL A N 1
ATOM 749 C CA . VAL A 1 95 ? -15.756 -1.403 9.274 1.00 92.62 95 VAL A CA 1
ATOM 750 C C . VAL A 1 95 ? -14.491 -1.596 8.436 1.00 92.62 95 VAL A C 1
ATOM 752 O O . VAL A 1 95 ? -14.317 -0.927 7.422 1.00 92.62 95 VAL A O 1
ATOM 755 N N . LEU A 1 96 ? -13.606 -2.528 8.806 1.00 90.88 96 LEU A N 1
ATOM 756 C CA . LEU A 1 96 ? -12.394 -2.806 8.027 1.00 90.88 96 LEU A CA 1
ATOM 757 C C . LEU A 1 96 ? -12.692 -3.425 6.655 1.00 90.88 96 LEU A C 1
ATOM 759 O O . LEU A 1 96 ? -11.975 -3.127 5.702 1.00 90.88 96 LEU A O 1
ATOM 763 N N . ILE A 1 97 ? -13.730 -4.260 6.541 1.00 90.81 97 ILE A N 1
ATOM 764 C CA . ILE A 1 97 ? -14.182 -4.808 5.253 1.00 90.81 97 ILE A CA 1
ATOM 765 C C . ILE A 1 97 ? -14.715 -3.683 4.359 1.00 90.81 97 ILE A C 1
ATOM 767 O O . ILE A 1 97 ? -14.347 -3.609 3.189 1.00 90.81 97 ILE A O 1
ATOM 771 N N . GLU A 1 98 ? -15.512 -2.767 4.908 1.00 90.38 98 GLU A N 1
ATOM 772 C CA . GLU A 1 98 ? -16.030 -1.609 4.168 1.00 90.38 98 GLU A CA 1
ATOM 773 C C . GLU A 1 98 ? -14.892 -0.679 3.707 1.00 90.38 98 GLU A C 1
ATOM 775 O O . GLU A 1 98 ? -14.817 -0.293 2.540 1.00 90.38 98 GLU A O 1
ATOM 780 N N . LEU A 1 99 ? -13.926 -0.406 4.588 1.00 90.44 99 LEU A N 1
ATOM 781 C CA . LEU A 1 99 ? -12.731 0.377 4.267 1.00 90.44 99 LEU A CA 1
ATOM 782 C C . LEU A 1 99 ? -11.844 -0.287 3.199 1.00 90.44 99 LEU A C 1
ATOM 784 O O . LEU A 1 99 ? -11.296 0.410 2.342 1.00 90.44 99 LEU A O 1
ATOM 788 N N . LYS A 1 100 ? -11.726 -1.623 3.220 1.00 88.56 100 LYS A N 1
ATOM 789 C CA . LYS A 1 100 ? -11.083 -2.403 2.148 1.00 88.56 100 LYS A CA 1
ATOM 790 C C . LYS A 1 100 ? -11.843 -2.265 0.829 1.00 88.56 100 LYS A C 1
ATOM 792 O O . LYS A 1 100 ? -11.208 -2.055 -0.199 1.00 88.56 100 LYS A O 1
ATOM 797 N N . GLY A 1 101 ? -13.175 -2.335 0.856 1.00 86.00 101 GLY A N 1
ATOM 798 C CA . GLY A 1 101 ? -14.023 -2.149 -0.327 1.00 86.00 101 GLY A CA 1
ATOM 799 C C . GLY A 1 101 ? -13.860 -0.770 -0.973 1.00 86.00 101 GLY A C 1
ATOM 800 O O . GLY A 1 101 ? -13.935 -0.640 -2.192 1.00 86.00 101 GLY A O 1
ATOM 801 N N . MET A 1 102 ? -13.544 0.248 -0.171 1.00 85.94 102 MET A N 1
ATOM 802 C CA . MET A 1 102 ? -13.179 1.587 -0.647 1.00 85.94 102 MET A CA 1
ATOM 803 C C . MET A 1 102 ? -11.695 1.741 -1.004 1.00 85.94 102 MET A C 1
ATOM 805 O O . MET A 1 102 ? -11.255 2.853 -1.266 1.00 85.94 102 MET A O 1
ATOM 809 N N . ARG A 1 103 ? -10.899 0.666 -1.019 1.00 86.50 103 ARG A N 1
ATOM 810 C CA . ARG A 1 103 ? -9.474 0.675 -1.406 1.00 86.50 103 ARG A CA 1
ATOM 811 C C . ARG A 1 103 ? -8.543 1.459 -0.479 1.00 86.50 103 ARG A C 1
ATOM 813 O O . ARG A 1 103 ? -7.458 1.887 -0.883 1.00 86.50 103 ARG A O 1
ATOM 820 N N . ALA A 1 104 ? -8.910 1.643 0.788 1.00 88.88 104 ALA A N 1
ATOM 821 C CA . ALA A 1 104 ? -7.967 2.163 1.774 1.00 88.88 104 ALA A CA 1
ATOM 822 C C . ALA A 1 104 ? -6.834 1.142 1.982 1.00 88.88 104 ALA A C 1
ATOM 824 O O . ALA A 1 104 ? -7.101 -0.012 2.319 1.00 88.88 104 ALA A O 1
ATOM 825 N N . SER A 1 105 ? -5.553 1.514 1.817 1.00 88.12 105 SER A N 1
ATOM 826 C CA . SER A 1 105 ? -4.513 0.483 2.007 1.00 88.12 105 SER A CA 1
ATOM 827 C C . SER A 1 105 ? -4.289 0.141 3.463 1.00 88.12 105 SER A C 1
ATOM 829 O O . SER A 1 105 ? -4.380 0.992 4.348 1.00 88.12 105 SER A O 1
ATOM 831 N N . PHE A 1 106 ? -3.744 -1.049 3.668 1.00 89.25 106 PHE A N 1
ATOM 832 C CA . PHE A 1 106 ? -3.381 -1.576 4.974 1.00 89.25 106 PHE A CA 1
ATOM 833 C C . PHE A 1 106 ? -2.518 -0.638 5.821 1.00 89.25 106 PHE A C 1
ATOM 835 O O . PHE A 1 106 ? -2.751 -0.561 7.016 1.00 89.25 106 PHE A O 1
ATOM 842 N N . ARG A 1 107 ? -1.586 0.135 5.241 1.00 88.81 107 ARG A N 1
ATOM 843 C CA . ARG A 1 107 ? -0.777 1.100 6.021 1.00 88.81 107 ARG A CA 1
ATOM 844 C C . ARG A 1 107 ? -1.592 2.273 6.568 1.00 88.81 107 ARG A C 1
ATOM 846 O O . ARG A 1 107 ? -1.299 2.790 7.639 1.00 88.81 107 ARG A O 1
ATOM 853 N N . GLN A 1 108 ? -2.578 2.721 5.800 1.00 91.19 108 GLN A N 1
ATOM 854 C CA . GLN A 1 108 ? -3.470 3.812 6.182 1.00 91.19 108 GLN A CA 1
ATOM 855 C C . GLN A 1 108 ? -4.397 3.338 7.296 1.00 91.19 108 GLN A C 1
ATOM 857 O O . GLN A 1 108 ? -4.506 3.983 8.332 1.00 91.19 108 GLN A O 1
ATOM 862 N N . LEU A 1 109 ? -4.954 2.140 7.133 1.00 92.06 109 LEU A N 1
ATOM 863 C CA . LEU A 1 109 ? -5.756 1.494 8.161 1.00 92.06 109 LEU A CA 1
ATOM 864 C C . LEU A 1 109 ? -4.947 1.218 9.429 1.00 92.06 109 LEU A C 1
ATOM 866 O O . LEU A 1 109 ? -5.419 1.528 10.514 1.00 92.06 109 LEU A O 1
ATOM 870 N N . GLU A 1 110 ? -3.716 0.727 9.316 1.00 93.56 110 GLU A N 1
ATOM 871 C CA . GLU A 1 110 ? -2.824 0.491 10.455 1.00 93.56 110 GLU A CA 1
ATOM 872 C C . GLU A 1 110 ? -2.551 1.776 11.245 1.00 93.56 110 GLU A C 1
ATOM 874 O O . GLU A 1 110 ? -2.672 1.781 12.468 1.00 93.56 110 GLU A O 1
ATOM 879 N N . ARG A 1 111 ? -2.280 2.892 10.557 1.00 91.75 111 ARG A N 1
ATOM 880 C CA . ARG A 1 111 ? -2.061 4.195 11.204 1.00 91.75 111 ARG A CA 1
ATOM 881 C C . ARG A 1 111 ? -3.312 4.748 11.889 1.00 91.75 111 ARG A C 1
ATOM 883 O O . ARG A 1 111 ? -3.193 5.305 12.974 1.00 91.75 111 ARG A O 1
ATOM 890 N N . LEU A 1 112 ? -4.485 4.621 11.267 1.00 91.06 112 LEU A N 1
ATOM 891 C CA . LEU A 1 112 ? -5.722 5.246 11.758 1.00 91.06 112 LEU A CA 1
ATOM 892 C C . LEU A 1 112 ? -6.457 4.386 12.798 1.00 91.06 112 LEU A C 1
ATOM 894 O O . LEU A 1 112 ? -7.018 4.912 13.754 1.00 91.06 112 LEU A O 1
ATOM 898 N N . THR A 1 113 ? -6.423 3.062 12.645 1.00 90.88 113 THR A N 1
ATOM 899 C CA . THR A 1 113 ? -7.117 2.109 13.532 1.00 90.88 113 THR A CA 1
ATOM 900 C C . THR A 1 113 ? -6.204 1.499 14.594 1.00 90.88 113 THR A C 1
ATOM 902 O O . THR A 1 113 ? -6.689 0.917 15.559 1.00 90.88 113 THR A O 1
ATOM 905 N N . GLY A 1 114 ? -4.881 1.592 14.423 1.00 90.75 114 GLY A N 1
ATOM 906 C CA . GLY A 1 114 ? -3.898 0.949 15.295 1.00 90.75 114 GLY A CA 1
ATOM 907 C C . GLY A 1 114 ? -3.850 -0.579 15.169 1.00 90.75 114 GLY A C 1
ATOM 908 O O . GLY A 1 114 ? -3.216 -1.230 15.995 1.00 90.75 114 GLY A O 1
ATOM 909 N N . ILE A 1 115 ? -4.535 -1.181 14.194 1.00 89.88 115 ILE A N 1
ATOM 910 C CA . ILE A 1 115 ? -4.526 -2.632 13.977 1.00 89.88 115 ILE A CA 1
ATOM 911 C C . ILE A 1 115 ? -3.388 -2.976 13.020 1.00 89.88 115 ILE A C 1
ATOM 913 O O . ILE A 1 115 ? -3.277 -2.402 11.941 1.00 89.88 115 ILE A O 1
ATOM 917 N N . GLY A 1 116 ? -2.554 -3.945 13.393 1.00 89.88 116 GLY A N 1
ATOM 918 C CA . GLY A 1 116 ? -1.421 -4.345 12.564 1.00 89.88 116 GLY A CA 1
ATOM 919 C C . GLY A 1 116 ? -1.854 -4.788 11.163 1.00 89.88 116 GLY A C 1
ATOM 920 O O . GLY A 1 116 ? -2.806 -5.561 11.006 1.00 89.88 116 GLY A O 1
ATOM 921 N N . LYS A 1 117 ? -1.112 -4.366 10.134 1.00 88.06 117 LYS A N 1
ATOM 922 C CA . LYS A 1 117 ? -1.410 -4.686 8.722 1.00 88.06 117 LYS A CA 1
ATOM 923 C C . LYS A 1 117 ? -1.600 -6.184 8.450 1.00 88.06 117 LYS A C 1
ATOM 925 O O . LYS A 1 117 ? -2.390 -6.559 7.592 1.00 88.06 117 LYS A O 1
ATOM 930 N N . SER A 1 118 ? -0.893 -7.045 9.185 1.00 86.06 118 SER A N 1
ATOM 931 C CA . SER A 1 118 ? -0.969 -8.504 9.040 1.00 86.06 118 SER A CA 1
ATOM 932 C C . SER A 1 118 ? -2.284 -9.082 9.564 1.00 86.06 118 SER A C 1
ATOM 934 O O . SER A 1 118 ? -2.733 -10.113 9.072 1.00 86.06 118 SER A O 1
ATOM 936 N N . MET A 1 119 ? -2.917 -8.439 10.548 1.00 85.56 119 MET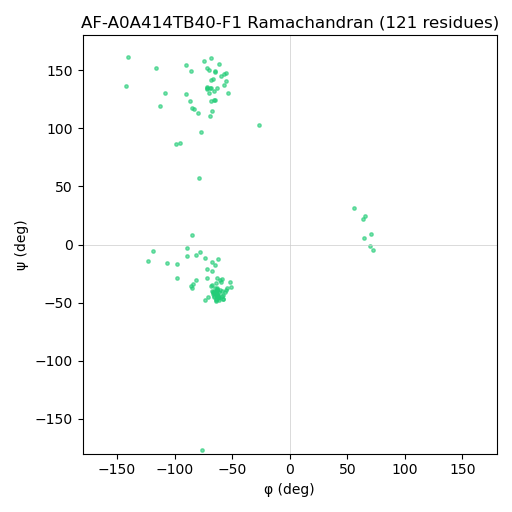 A N 1
ATOM 937 C CA . MET A 1 119 ? -4.269 -8.795 10.968 1.00 85.56 119 MET A CA 1
ATOM 938 C C . MET A 1 119 ? -5.281 -8.333 9.928 1.00 85.56 119 MET A C 1
ATOM 940 O O . MET A 1 119 ? -6.093 -9.139 9.495 1.00 85.56 119 MET A O 1
ATOM 944 N N . ILE A 1 120 ? -5.173 -7.082 9.469 1.00 86.00 120 ILE A N 1
ATOM 945 C CA . ILE A 1 120 ? -6.073 -6.508 8.455 1.00 86.00 120 ILE A CA 1
ATOM 946 C C . ILE A 1 120 ? -6.035 -7.330 7.162 1.00 86.00 120 ILE A C 1
ATOM 948 O O . ILE A 1 120 ? -7.072 -7.584 6.557 1.00 86.00 120 ILE A O 1
ATOM 952 N N . PHE A 1 121 ? -4.854 -7.790 6.748 1.00 82.94 121 PHE A N 1
ATOM 953 C CA . PHE A 1 121 ? -4.697 -8.632 5.564 1.00 82.94 121 PHE A CA 1
ATOM 954 C C . PHE A 1 121 ? -5.477 -9.954 5.667 1.00 82.94 121 PHE A C 1
ATOM 956 O O . PHE A 1 121 ? -6.087 -10.362 4.688 1.00 82.94 121 PHE A O 1
ATOM 963 N N . ARG A 1 122 ? -5.516 -10.582 6.851 1.00 80.12 122 ARG A N 1
ATOM 964 C CA . ARG A 1 122 ? -6.166 -11.888 7.084 1.00 80.12 122 ARG A CA 1
ATOM 965 C C . ARG A 1 122 ? -7.690 -11.826 7.280 1.00 80.12 122 ARG A C 1
ATOM 967 O O . ARG A 1 122 ? -8.309 -12.880 7.392 1.00 80.12 122 ARG A O 1
ATOM 974 N N . MET A 1 123 ? -8.270 -10.631 7.412 1.00 74.75 123 MET A N 1
ATOM 975 C CA . MET A 1 123 ? -9.709 -10.422 7.658 1.00 74.75 123 MET A CA 1
ATOM 976 C C . MET A 1 123 ? -10.527 -10.437 6.381 1.00 74.75 123 MET A C 1
ATOM 978 O O . MET A 1 123 ? -11.624 -11.038 6.461 1.00 74.75 123 MET A O 1
#

pLDDT: mean 82.27, std 9.87, range [51.25, 93.56]

Radius of gyration: 22.38 Å; Cα contacts (8 Å, |Δi|>4): 77; chains: 1; bounding box: 52×38×54 Å